Protein AF-A0A3D5Q143-F1 (afdb_monomer)

Foldseek 3Di:
DVCVVVVHDDDDDDCDPVVVVCLVVDQWDWDWDDDPPDIDTDIDGPVRVVVVVVVVVVVVVVVVD

Sequence (65 aa):
SALNEFGLHPLFVTPNKEMRLLRSHTRSAILVHRKDLRATLTSLSWEELESHAEKITRKAHEIAR

Nearest PDB structures (foldseek):
  3l7w-assembly1_A-2  TM=3.191E-01  e=1.901E+00  Streptococcus mutans UA159
  2dqr-assembly1_B  TM=2.728E-01  e=1.191E+00  Bacillus subtilis
  2chx-assembly1_A  TM=4.451E-01  e=3.964E+00  Homo sapiens
  8k4l-assembly1_B  TM=2.622E-01  e=3.468E+00  Homo sapiens
  3elk-assembly1_A  TM=2.581E-01  e=9.444E+00  Thermoplasma acidophilum

pLDDT: mean 77.96, std 10.11, range [49.75, 90.69]

Structure (mmCIF, N/CA/C/O backbone):
data_AF-A0A3D5Q143-F1
#
_entry.id   AF-A0A3D5Q143-F1
#
loop_
_atom_site.group_PDB
_atom_site.id
_atom_site.type_symbol
_atom_site.label_atom_id
_atom_site.label_alt_id
_atom_site.label_comp_id
_atom_site.label_asym_id
_atom_site.label_entity_id
_atom_site.label_seq_id
_atom_site.pdbx_PDB_ins_code
_atom_site.Cartn_x
_atom_site.Cartn_y
_atom_site.Cartn_z
_atom_site.occupancy
_atom_site.B_iso_or_equiv
_atom_site.auth_seq_id
_atom_site.auth_comp_id
_atom_site.auth_asym_id
_atom_site.auth_atom_id
_atom_site.pdbx_PDB_model_num
ATOM 1 N N . SER A 1 1 ? -17.067 -6.247 -6.643 1.00 69.44 1 SER A N 1
ATOM 2 C CA . SER A 1 1 ? -15.973 -5.736 -5.791 1.00 69.44 1 SER A CA 1
ATOM 3 C C . SER A 1 1 ? -15.311 -4.599 -6.547 1.00 69.44 1 SER A C 1
ATOM 5 O O . SER A 1 1 ? -15.365 -4.626 -7.771 1.00 69.44 1 SER A O 1
ATOM 7 N N . ALA A 1 2 ? -14.665 -3.652 -5.860 1.00 68.38 2 ALA A N 1
ATOM 8 C CA . ALA A 1 2 ? -14.001 -2.527 -6.527 1.00 68.38 2 ALA A CA 1
ATOM 9 C C . ALA A 1 2 ? -13.035 -2.991 -7.638 1.00 68.38 2 ALA A C 1
ATOM 11 O O . ALA A 1 2 ? -13.038 -2.439 -8.724 1.00 68.38 2 ALA A O 1
ATOM 12 N N . LEU A 1 3 ? -12.285 -4.077 -7.422 1.00 74.06 3 LEU A N 1
ATOM 13 C CA . LEU A 1 3 ? -11.395 -4.643 -8.445 1.00 74.06 3 LEU A CA 1
ATOM 14 C C . LEU A 1 3 ? -12.143 -5.089 -9.715 1.00 74.06 3 LEU A C 1
ATOM 16 O O . LEU A 1 3 ? -11.718 -4.746 -10.813 1.00 74.06 3 LEU A O 1
ATOM 20 N N . ASN A 1 4 ? -13.287 -5.769 -9.576 1.00 77.69 4 ASN A N 1
ATOM 21 C CA . ASN A 1 4 ? -14.095 -6.187 -10.728 1.00 77.69 4 ASN A CA 1
ATOM 22 C C . ASN A 1 4 ? -14.702 -4.994 -11.481 1.00 77.69 4 ASN A C 1
ATOM 24 O O . ASN A 1 4 ? -14.834 -5.062 -12.697 1.00 77.69 4 ASN A O 1
ATOM 28 N N . GLU A 1 5 ? -15.054 -3.911 -10.783 1.00 77.88 5 GLU A N 1
ATOM 29 C CA . GLU A 1 5 ? -15.580 -2.685 -11.409 1.00 77.88 5 GLU A CA 1
ATOM 30 C C . GLU A 1 5 ? -14.537 -1.990 -12.298 1.00 77.88 5 GLU A C 1
ATOM 32 O O . GLU A 1 5 ? -14.904 -1.333 -13.268 1.00 77.88 5 GLU A O 1
ATOM 37 N N . PHE A 1 6 ? -13.244 -2.192 -12.021 1.00 75.81 6 PHE A N 1
ATOM 38 C CA . PHE A 1 6 ? -12.133 -1.672 -12.827 1.00 75.81 6 PHE A CA 1
ATOM 39 C C . PHE A 1 6 ? -11.499 -2.720 -13.760 1.00 75.81 6 PHE A C 1
ATOM 41 O O . PHE A 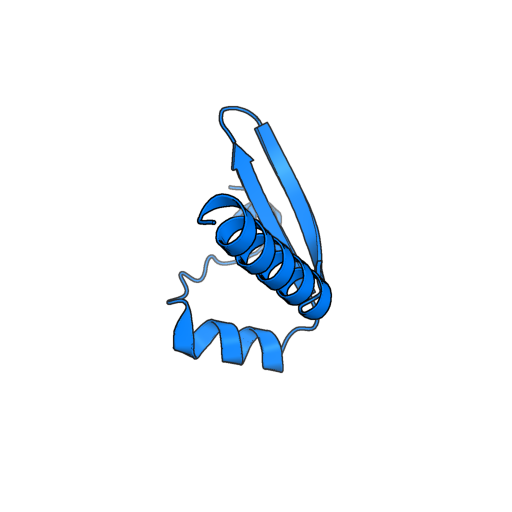1 6 ? -10.453 -2.453 -14.348 1.00 75.81 6 PHE A O 1
ATOM 48 N N . GLY A 1 7 ? -12.088 -3.916 -13.894 1.00 80.06 7 GLY A N 1
ATOM 49 C CA . GLY A 1 7 ? -11.521 -4.998 -14.713 1.00 80.06 7 GLY A CA 1
ATOM 50 C C . GLY A 1 7 ? -10.163 -5.512 -14.211 1.00 80.06 7 GLY A C 1
ATOM 51 O O . GLY A 1 7 ? -9.370 -6.033 -14.992 1.00 80.06 7 GLY A O 1
ATOM 52 N N . LEU A 1 8 ? -9.872 -5.341 -12.918 1.00 79.31 8 LEU A N 1
ATOM 53 C CA . LEU A 1 8 ? -8.610 -5.734 -12.298 1.00 79.31 8 LEU A CA 1
ATOM 54 C C . LEU A 1 8 ? -8.732 -7.110 -11.643 1.00 79.31 8 LEU A C 1
ATOM 56 O O . LEU A 1 8 ? -9.656 -7.374 -10.872 1.00 79.31 8 LEU A O 1
ATOM 60 N N . HIS A 1 9 ? -7.743 -7.969 -11.881 1.00 74.88 9 HIS A N 1
ATOM 61 C CA . HIS A 1 9 ? -7.617 -9.244 -11.182 1.00 74.88 9 HIS A CA 1
ATOM 62 C C . HIS A 1 9 ? -6.765 -9.074 -9.913 1.00 74.88 9 HIS A C 1
ATOM 64 O O . HIS A 1 9 ? -5.663 -8.526 -9.999 1.00 74.88 9 HIS A O 1
ATOM 70 N N . PRO A 1 10 ? -7.232 -9.524 -8.729 1.00 68.38 10 PRO A N 1
ATOM 71 C CA . PRO A 1 10 ? -6.420 -9.482 -7.519 1.00 68.38 10 PRO A CA 1
ATOM 72 C C . PRO A 1 10 ? -5.207 -10.403 -7.665 1.00 68.38 10 PRO A C 1
ATOM 74 O O . PRO A 1 10 ? -5.359 -11.603 -7.887 1.00 68.38 10 PRO A O 1
ATOM 77 N N . LEU A 1 11 ? -4.011 -9.849 -7.477 1.00 66.81 11 LEU A N 1
ATOM 78 C CA . LEU A 1 11 ? -2.794 -10.618 -7.249 1.00 66.81 11 LEU A CA 1
ATOM 79 C C . LEU A 1 11 ? -2.420 -10.452 -5.775 1.00 66.81 11 LEU A C 1
ATOM 81 O O . LEU A 1 11 ? -2.210 -9.332 -5.312 1.00 66.81 11 LEU A O 1
ATOM 85 N N . PHE A 1 12 ? -2.381 -11.551 -5.023 1.00 65.06 12 PHE A N 1
ATOM 86 C CA . PHE A 1 12 ? -1.874 -11.534 -3.652 1.00 65.06 12 PHE A CA 1
ATOM 87 C C . PHE A 1 12 ? -0.359 -11.664 -3.707 1.00 65.06 12 PHE A C 1
ATOM 89 O O . PHE A 1 12 ? 0.161 -12.652 -4.216 1.00 65.06 12 PHE A O 1
ATOM 96 N N . VAL A 1 13 ? 0.329 -10.636 -3.222 1.00 63.31 13 VAL A N 1
ATOM 97 C CA . VAL A 1 13 ? 1.765 -10.458 -3.417 1.00 63.31 13 VAL A CA 1
ATOM 98 C C . VAL A 1 13 ? 2.490 -10.622 -2.083 1.00 63.31 13 VAL A C 1
ATOM 100 O O . VAL A 1 13 ? 2.120 -10.000 -1.085 1.00 63.31 13 VAL A O 1
ATOM 103 N N . THR A 1 14 ? 3.544 -11.433 -2.058 1.00 56.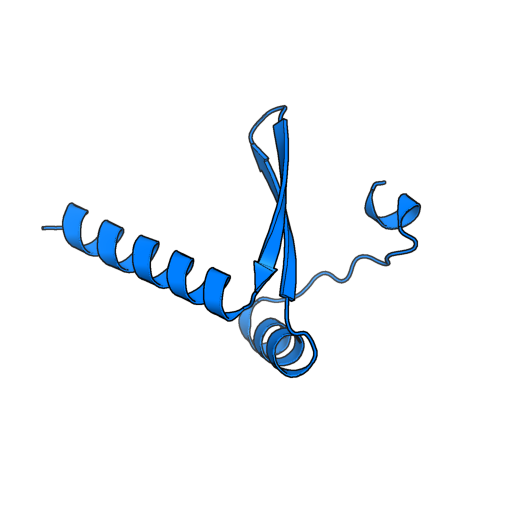22 14 THR A N 1
ATOM 104 C CA . THR A 1 14 ? 4.434 -11.596 -0.902 1.00 56.22 14 THR A CA 1
ATOM 105 C C . THR A 1 14 ? 5.496 -10.486 -0.920 1.00 56.22 14 THR A C 1
ATOM 107 O O . THR A 1 14 ? 6.215 -10.327 -1.911 1.00 56.22 14 THR A O 1
ATOM 110 N N . PRO A 1 15 ? 5.653 -9.705 0.165 1.00 58.94 15 PRO A N 1
ATOM 111 C CA . PRO A 1 15 ? 6.181 -8.342 0.081 1.00 58.94 15 PRO A CA 1
ATOM 112 C C . PRO A 1 15 ? 7.616 -8.212 -0.442 1.00 58.94 15 PRO A C 1
ATOM 114 O O . PRO A 1 15 ? 7.928 -7.224 -1.091 1.00 58.94 15 PRO A O 1
ATOM 117 N N . ASN A 1 16 ? 8.513 -9.170 -0.211 1.00 65.00 16 ASN A N 1
ATOM 118 C CA . ASN A 1 16 ? 9.939 -8.876 -0.405 1.00 65.00 16 ASN A CA 1
ATOM 119 C C . ASN A 1 16 ? 10.439 -8.994 -1.851 1.00 65.00 16 ASN A C 1
ATOM 121 O O . ASN A 1 16 ? 11.166 -8.121 -2.323 1.00 65.00 16 ASN A O 1
ATOM 125 N N . LYS A 1 17 ? 10.093 -10.060 -2.578 1.00 63.75 17 LYS A N 1
ATOM 126 C CA . LYS A 1 17 ? 10.634 -10.270 -3.937 1.00 63.75 17 LYS A CA 1
ATOM 127 C C . LYS A 1 17 ? 9.798 -9.577 -5.007 1.00 63.75 17 LYS A C 1
ATOM 129 O O . LYS A 1 17 ? 10.347 -9.062 -5.979 1.00 63.75 17 LYS A O 1
ATOM 134 N N . GLU A 1 18 ? 8.493 -9.521 -4.799 1.00 70.38 18 GLU A N 1
ATOM 135 C CA . GLU A 1 18 ? 7.539 -9.076 -5.807 1.00 70.38 18 GLU A CA 1
ATOM 136 C C . GLU A 1 18 ? 7.271 -7.564 -5.730 1.00 70.38 18 GLU A C 1
ATOM 138 O O . GLU A 1 18 ? 7.079 -6.947 -6.772 1.00 70.38 18 GLU A O 1
ATOM 143 N N . MET A 1 19 ? 7.403 -6.910 -4.564 1.00 76.31 19 MET A N 1
ATOM 144 C CA . MET A 1 19 ? 7.371 -5.434 -4.502 1.00 76.31 19 MET A CA 1
ATOM 145 C C . MET A 1 19 ? 8.533 -4.801 -5.262 1.00 76.31 19 MET A C 1
ATOM 147 O O . MET A 1 19 ? 8.359 -3.773 -5.911 1.00 76.31 19 MET A O 1
ATOM 151 N N . ARG A 1 20 ? 9.721 -5.418 -5.212 1.00 79.81 20 ARG A N 1
ATOM 152 C CA . ARG A 1 20 ? 10.876 -4.957 -5.992 1.00 79.81 20 ARG A CA 1
ATOM 153 C C . ARG A 1 20 ? 10.606 -5.059 -7.493 1.00 79.81 20 ARG A C 1
ATOM 155 O O . ARG A 1 20 ? 10.971 -4.155 -8.234 1.00 79.81 20 ARG A O 1
ATOM 162 N N . LEU A 1 21 ? 9.944 -6.134 -7.922 1.00 79.12 21 LEU A N 1
ATOM 163 C CA . LEU A 1 21 ? 9.545 -6.327 -9.314 1.00 79.12 21 LEU A CA 1
ATOM 164 C C . LEU A 1 21 ? 8.468 -5.319 -9.742 1.00 79.12 21 LEU A C 1
ATOM 166 O O . LEU A 1 21 ? 8.560 -4.757 -10.828 1.00 79.12 21 LEU A O 1
ATOM 170 N N . LEU A 1 22 ? 7.473 -5.054 -8.892 1.00 79.44 22 LEU A N 1
ATOM 171 C CA . LEU A 1 22 ? 6.452 -4.037 -9.152 1.00 79.44 22 LEU A CA 1
ATOM 172 C C . LEU A 1 22 ? 7.087 -2.651 -9.303 1.00 79.44 22 LEU A C 1
ATOM 174 O O . LEU A 1 22 ? 6.815 -1.961 -10.279 1.00 79.44 22 LEU A O 1
ATOM 178 N N . ARG A 1 23 ? 8.017 -2.291 -8.411 1.00 83.00 23 ARG A N 1
ATOM 179 C CA . ARG A 1 23 ? 8.772 -1.030 -8.487 1.00 83.00 23 ARG A CA 1
ATOM 180 C C . ARG A 1 23 ? 9.587 -0.874 -9.767 1.00 83.00 23 ARG A C 1
ATOM 182 O O . ARG A 1 23 ? 9.723 0.239 -10.253 1.00 83.00 23 ARG A O 1
ATOM 189 N N . SER A 1 24 ? 10.130 -1.958 -10.322 1.00 85.19 24 SER A N 1
ATOM 190 C CA . SER A 1 24 ? 10.908 -1.873 -11.564 1.00 85.19 24 SER A CA 1
ATOM 191 C C . SER A 1 24 ? 10.043 -1.753 -12.823 1.00 85.19 24 SER A C 1
ATOM 193 O O . SER A 1 24 ? 10.565 -1.380 -13.868 1.00 85.19 24 SER A O 1
ATOM 195 N N . HIS A 1 25 ? 8.749 -2.084 -12.746 1.00 84.81 25 HIS A N 1
ATOM 196 C CA . HIS A 1 25 ? 7.846 -2.122 -13.905 1.00 84.81 25 HIS A CA 1
ATOM 197 C C . HIS A 1 25 ? 6.703 -1.102 -13.839 1.00 84.81 25 HIS A C 1
ATOM 199 O O . HIS A 1 25 ? 6.042 -0.866 -14.849 1.00 84.81 25 HIS A O 1
ATOM 205 N N . THR A 1 26 ? 6.466 -0.470 -12.689 1.00 87.38 26 THR A N 1
ATOM 206 C CA . THR A 1 26 ? 5.481 0.606 -12.533 1.00 87.38 26 THR A CA 1
ATOM 207 C C . THR A 1 26 ? 6.134 1.840 -11.928 1.00 87.38 26 THR A C 1
ATOM 209 O O . THR A 1 26 ? 7.158 1.753 -11.260 1.00 87.38 26 THR A O 1
ATOM 212 N N . ARG A 1 27 ? 5.535 3.012 -12.150 1.00 88.19 27 ARG A N 1
ATOM 213 C CA . ARG A 1 27 ? 6.023 4.285 -11.586 1.00 88.19 27 ARG A CA 1
ATOM 214 C C . ARG A 1 27 ? 5.257 4.728 -10.337 1.00 88.19 27 ARG A C 1
ATOM 216 O O . ARG A 1 27 ? 5.735 5.565 -9.582 1.00 88.19 27 ARG A O 1
ATOM 223 N N . SER A 1 28 ? 4.063 4.184 -10.131 1.00 86.38 28 SER A N 1
ATOM 224 C CA . SER A 1 28 ? 3.169 4.546 -9.037 1.00 86.38 28 SER A CA 1
ATOM 225 C C . SER A 1 28 ? 2.289 3.367 -8.637 1.00 86.38 28 SER A C 1
ATOM 227 O O . SER A 1 28 ? 2.233 2.338 -9.323 1.00 86.38 28 SER A O 1
ATOM 229 N N . ALA A 1 29 ? 1.600 3.532 -7.513 1.00 85.50 29 ALA A N 1
ATOM 230 C CA . ALA A 1 29 ? 0.590 2.617 -7.019 1.00 85.50 29 ALA A CA 1
ATOM 231 C C . ALA A 1 29 ? -0.617 3.396 -6.482 1.00 85.50 29 ALA A C 1
ATOM 233 O O . ALA A 1 29 ? -0.487 4.497 -5.944 1.00 85.50 29 ALA A O 1
ATOM 234 N N . ILE A 1 30 ? -1.800 2.794 -6.596 1.00 84.12 30 ILE A N 1
ATOM 235 C CA . ILE A 1 30 ? -3.000 3.273 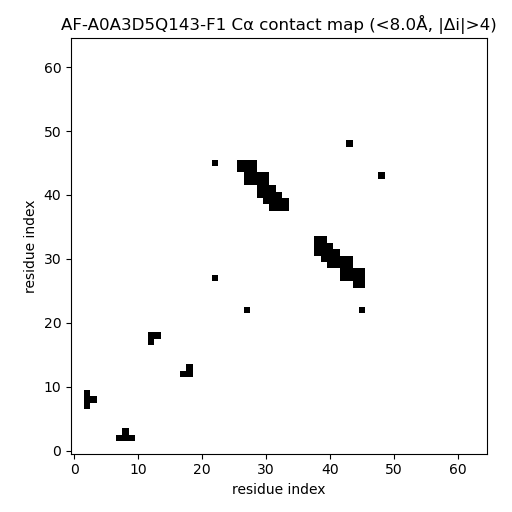-5.913 1.00 84.12 30 ILE A CA 1
ATOM 236 C C . ILE A 1 30 ? -3.077 2.557 -4.566 1.0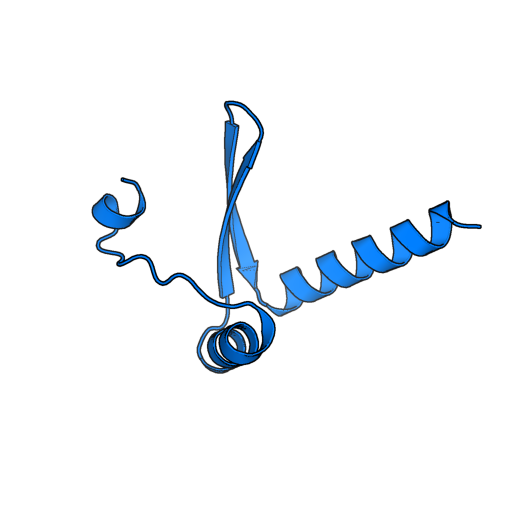0 84.12 30 ILE A C 1
ATOM 238 O O . ILE A 1 30 ? -3.282 1.344 -4.508 1.00 84.12 30 ILE A O 1
ATOM 242 N N . LEU A 1 31 ? -2.915 3.309 -3.480 1.00 81.38 31 LEU A N 1
ATOM 243 C CA . LEU A 1 31 ? -3.090 2.808 -2.127 1.00 81.38 31 LEU A CA 1
ATOM 244 C C . LEU A 1 31 ? -4.561 2.922 -1.738 1.00 81.38 31 LEU A C 1
ATOM 246 O O . LEU A 1 31 ? -5.111 4.020 -1.641 1.00 81.38 31 LEU A O 1
ATOM 250 N N . VAL A 1 32 ? -5.176 1.776 -1.468 1.00 83.06 32 VAL A N 1
ATOM 251 C CA . VAL A 1 32 ? -6.506 1.699 -0.869 1.00 83.06 32 VAL A CA 1
ATOM 252 C C . VAL A 1 32 ? -6.333 1.303 0.588 1.00 83.06 32 VAL A C 1
ATOM 254 O O . VAL A 1 32 ? -5.894 0.197 0.894 1.00 83.06 32 VAL A O 1
ATOM 257 N N . HIS A 1 33 ? -6.677 2.211 1.492 1.00 80.56 33 HIS A N 1
ATOM 258 C CA . HIS A 1 33 ? -6.626 1.971 2.928 1.00 80.56 33 HIS A CA 1
ATOM 259 C C . HIS A 1 33 ? -8.033 2.070 3.508 1.00 80.56 33 HIS A C 1
ATOM 261 O O . HIS A 1 33 ? -8.753 3.034 3.248 1.00 80.56 33 HIS A O 1
ATOM 267 N N . ARG A 1 34 ? -8.433 1.076 4.303 1.00 82.50 34 ARG A N 1
ATOM 268 C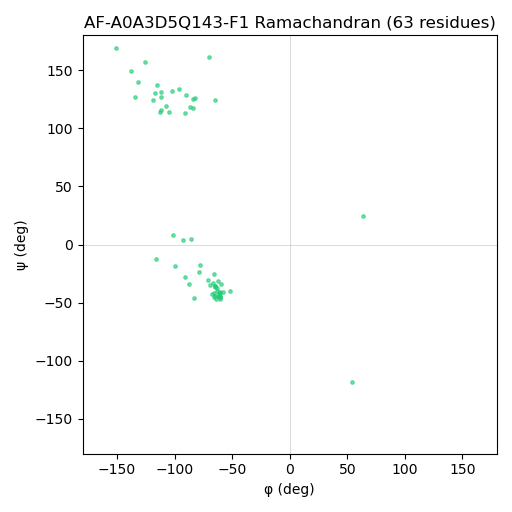 CA . ARG A 1 34 ? -9.714 1.080 5.009 1.00 82.50 34 ARG A CA 1
ATOM 269 C C . ARG A 1 34 ? -9.460 1.207 6.505 1.00 82.50 34 ARG A C 1
ATOM 271 O O . ARG A 1 34 ? -8.898 0.298 7.107 1.00 82.50 34 ARG A O 1
ATOM 278 N N . LYS A 1 35 ? -9.9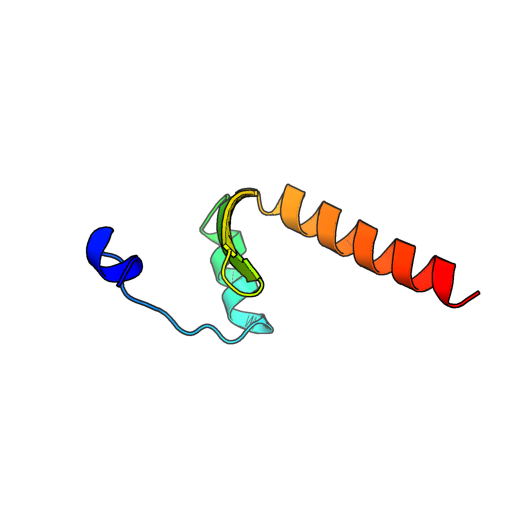10 2.317 7.090 1.00 85.69 35 LYS A N 1
ATOM 279 C CA . LYS A 1 35 ? -9.940 2.537 8.538 1.00 85.69 35 LYS A CA 1
ATOM 280 C C . LYS A 1 35 ? -11.394 2.588 8.987 1.00 85.69 35 LYS A C 1
ATOM 282 O O . LYS A 1 35 ? -12.137 3.485 8.587 1.00 85.69 35 LYS A O 1
ATOM 287 N N . ASP A 1 36 ? -11.801 1.609 9.786 1.00 89.50 36 ASP A N 1
ATOM 288 C CA . ASP A 1 36 ? -13.180 1.437 10.245 1.00 89.50 36 ASP A CA 1
ATOM 289 C C . ASP A 1 36 ? -14.178 1.387 9.062 1.00 89.50 36 ASP A C 1
ATOM 291 O O . ASP A 1 36 ? -14.111 0.515 8.183 1.00 89.50 36 ASP A O 1
ATOM 295 N N . LEU A 1 37 ? -15.101 2.350 9.021 1.00 90.69 37 LEU A N 1
ATOM 296 C CA . LEU A 1 37 ? -16.119 2.513 7.983 1.00 90.69 37 LEU A CA 1
ATOM 297 C C . LEU A 1 37 ? -15.688 3.456 6.848 1.00 90.69 37 LEU A C 1
ATOM 299 O O . LEU A 1 37 ? -16.486 3.732 5.957 1.00 90.69 37 LEU A O 1
ATOM 303 N N . ARG A 1 38 ? -14.450 3.967 6.861 1.00 86.44 38 ARG A N 1
ATOM 304 C CA . ARG A 1 38 ? -13.940 4.894 5.843 1.00 86.44 38 ARG A CA 1
ATOM 305 C C . ARG A 1 38 ? -12.857 4.229 5.003 1.00 86.44 38 ARG A C 1
ATOM 307 O O . ARG A 1 38 ? -11.872 3.715 5.530 1.00 86.44 38 ARG A O 1
ATOM 314 N N . ALA A 1 39 ? -13.033 4.272 3.687 1.00 85.44 39 ALA A N 1
ATOM 315 C CA . ALA A 1 39 ? -11.999 3.920 2.725 1.00 85.44 39 ALA A CA 1
ATOM 316 C C . ALA A 1 39 ? -11.394 5.202 2.145 1.00 85.44 39 ALA A C 1
ATOM 318 O O . ALA A 1 39 ? -12.121 6.112 1.750 1.00 85.44 39 ALA A O 1
ATOM 319 N N . THR A 1 40 ? -10.069 5.270 2.104 1.00 84.75 40 THR A N 1
ATOM 320 C CA . THR A 1 40 ? -9.310 6.340 1.455 1.00 84.75 40 THR A CA 1
ATOM 321 C C . THR A 1 40 ? -8.530 5.756 0.292 1.00 84.75 40 THR A C 1
ATOM 323 O O . THR A 1 40 ? -7.928 4.687 0.430 1.00 84.75 40 THR A O 1
ATOM 326 N N . LEU A 1 41 ? -8.531 6.469 -0.831 1.00 87.44 41 LEU A N 1
ATOM 327 C CA . LEU A 1 41 ? -7.782 6.118 -2.027 1.00 87.44 41 LEU A CA 1
ATOM 328 C C . LEU A 1 41 ? -6.787 7.236 -2.320 1.00 87.44 41 LEU A C 1
ATOM 330 O O . LEU A 1 41 ? -7.186 8.390 -2.467 1.00 87.44 41 LEU A O 1
ATOM 334 N N . THR A 1 42 ? -5.510 6.880 -2.420 1.00 85.00 42 THR A N 1
ATOM 335 C CA . THR A 1 42 ? -4.440 7.828 -2.734 1.00 85.00 42 THR A CA 1
ATOM 336 C C . THR A 1 42 ? -3.532 7.227 -3.794 1.00 85.00 42 THR A C 1
ATOM 338 O O . THR A 1 42 ? -3.035 6.115 -3.630 1.00 85.00 42 THR A O 1
ATOM 341 N N . SER A 1 43 ? -3.304 7.960 -4.881 1.00 87.75 43 SER A N 1
ATOM 342 C CA . SER A 1 43 ? -2.263 7.620 -5.851 1.00 87.75 43 SER A CA 1
ATOM 343 C C . SER A 1 43 ? -0.929 8.152 -5.340 1.00 87.75 43 SER A C 1
ATOM 345 O O . SER A 1 43 ? -0.841 9.340 -5.043 1.00 87.75 43 SER A O 1
ATOM 347 N N . LEU A 1 44 ? 0.083 7.291 -5.234 1.00 87.69 44 LEU A N 1
ATOM 348 C CA . LEU A 1 44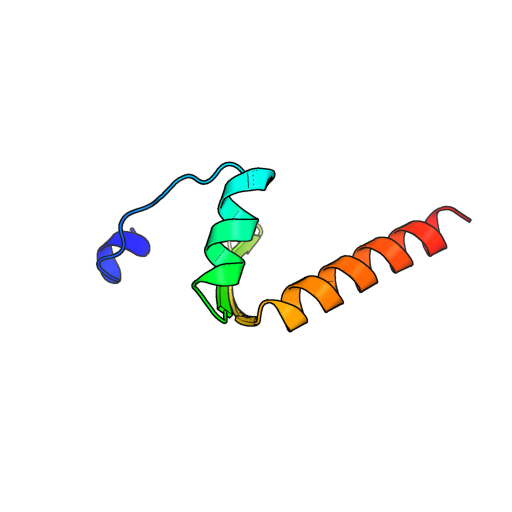 ? 1.423 7.652 -4.766 1.00 87.69 44 LEU A CA 1
ATOM 349 C C . LEU A 1 44 ? 2.487 7.106 -5.717 1.00 87.69 44 LEU A C 1
ATOM 351 O O . LEU A 1 44 ? 2.388 5.967 -6.186 1.00 87.69 44 LEU A O 1
ATOM 355 N N . SER A 1 45 ? 3.522 7.900 -5.976 1.00 90.12 45 SER A N 1
ATOM 356 C CA . SER A 1 45 ? 4.751 7.431 -6.608 1.00 90.12 45 SER A CA 1
ATOM 357 C C . SER A 1 45 ? 5.544 6.530 -5.654 1.00 90.12 45 SER A C 1
ATOM 359 O O . SER A 1 45 ? 5.338 6.528 -4.432 1.00 90.12 45 SER A O 1
ATOM 361 N N . TRP A 1 46 ? 6.469 5.741 -6.200 1.00 87.31 46 TRP A N 1
ATOM 362 C CA . TRP A 1 46 ? 7.344 4.912 -5.369 1.00 87.31 46 TRP A CA 1
ATOM 363 C C . TRP A 1 46 ? 8.272 5.748 -4.484 1.00 87.31 46 TRP A C 1
ATOM 365 O O . TRP A 1 46 ? 8.498 5.383 -3.330 1.00 87.31 46 TRP A O 1
ATOM 375 N N . GLU A 1 47 ? 8.738 6.887 -4.989 1.00 89.06 47 GLU A N 1
ATOM 376 C CA . GLU A 1 47 ? 9.564 7.851 -4.260 1.00 89.06 47 GLU A CA 1
ATOM 377 C C . GLU A 1 47 ? 8.782 8.489 -3.102 1.00 89.06 47 GLU A C 1
ATOM 379 O O . GLU A 1 47 ? 9.295 8.618 -1.988 1.00 89.06 47 GLU A O 1
ATOM 384 N N . GLU A 1 48 ? 7.510 8.839 -3.324 1.00 88.38 48 GLU A N 1
ATOM 385 C CA . GLU A 1 48 ? 6.637 9.341 -2.262 1.00 88.38 48 GLU A CA 1
ATOM 386 C C . GLU A 1 48 ? 6.439 8.284 -1.172 1.00 88.38 48 GLU A C 1
ATOM 388 O O . GLU A 1 48 ? 6.535 8.600 0.015 1.00 88.38 48 GLU A O 1
ATOM 393 N N . LEU A 1 49 ? 6.198 7.022 -1.542 1.00 84.69 49 LEU A N 1
ATOM 394 C CA . LEU A 1 49 ? 6.063 5.918 -0.585 1.00 84.69 49 LEU A CA 1
ATOM 395 C C . LEU A 1 49 ? 7.335 5.708 0.247 1.00 84.69 49 LEU A C 1
ATOM 397 O O . LEU A 1 49 ? 7.245 5.491 1.457 1.00 84.69 49 LEU A O 1
ATOM 401 N N . GLU A 1 50 ? 8.510 5.800 -0.373 1.00 85.50 50 GLU A N 1
ATOM 402 C CA . GLU A 1 50 ? 9.797 5.691 0.316 1.00 85.50 50 GLU A CA 1
ATOM 403 C C . GLU A 1 50 ? 10.014 6.853 1.294 1.00 85.50 50 GLU A C 1
ATOM 405 O O . GLU A 1 50 ? 10.305 6.623 2.470 1.00 85.50 50 GLU A O 1
ATOM 410 N N . SER A 1 51 ? 9.724 8.089 0.876 1.00 87.88 51 SER A N 1
ATOM 411 C CA . SER A 1 51 ? 9.774 9.264 1.756 1.00 87.88 51 SER A CA 1
ATOM 412 C C . SER A 1 51 ? 8.859 9.121 2.980 1.00 87.88 51 SER A C 1
ATOM 414 O O . SER A 1 51 ? 9.244 9.474 4.101 1.00 87.88 51 SER A O 1
ATOM 416 N N . HIS A 1 52 ? 7.648 8.581 2.801 1.00 85.00 52 HIS A N 1
ATOM 417 C CA . HIS A 1 52 ? 6.732 8.308 3.912 1.00 85.00 52 HIS A CA 1
ATOM 418 C C . HIS A 1 52 ? 7.280 7.235 4.857 1.00 85.00 52 HIS A C 1
ATOM 420 O O . HIS A 1 52 ? 7.233 7.425 6.074 1.00 85.00 52 HIS A O 1
ATOM 426 N N . ALA A 1 53 ? 7.829 6.142 4.321 1.00 82.38 53 ALA A N 1
ATOM 427 C CA . ALA A 1 53 ? 8.423 5.078 5.124 1.00 82.38 53 ALA A CA 1
ATOM 428 C C . ALA A 1 53 ? 9.594 5.598 5.971 1.00 82.38 53 ALA A C 1
ATOM 430 O O . ALA A 1 53 ? 9.643 5.348 7.174 1.00 82.38 53 ALA A O 1
ATOM 431 N N . GLU A 1 54 ? 10.486 6.402 5.390 1.00 85.69 54 GLU A N 1
ATOM 432 C CA . GLU A 1 54 ? 11.581 7.020 6.138 1.00 85.69 54 GLU A CA 1
ATOM 433 C C . GLU A 1 54 ? 11.090 7.953 7.250 1.00 85.69 54 GLU A C 1
ATOM 435 O O . GLU A 1 54 ? 11.646 7.954 8.347 1.00 85.69 54 GLU A O 1
ATOM 440 N N . LYS A 1 55 ? 10.052 8.764 6.991 1.00 84.00 55 LYS A N 1
ATOM 441 C CA . LYS A 1 55 ? 9.456 9.642 8.013 1.00 84.00 55 LYS A CA 1
ATOM 442 C C . LYS A 1 55 ? 8.896 8.834 9.183 1.00 84.00 55 LYS A C 1
ATOM 444 O O . LYS A 1 55 ? 9.090 9.231 10.328 1.00 84.00 55 LYS A O 1
ATOM 449 N N . ILE A 1 56 ? 8.236 7.707 8.909 1.00 83.12 56 ILE A N 1
ATOM 450 C CA . ILE A 1 56 ? 7.707 6.809 9.946 1.00 83.12 56 ILE A CA 1
ATOM 451 C C . ILE A 1 56 ? 8.855 6.210 10.768 1.00 83.12 56 ILE A C 1
ATOM 453 O O . ILE A 1 56 ? 8.813 6.272 11.995 1.00 83.12 56 ILE A O 1
ATOM 457 N N . THR A 1 57 ? 9.903 5.704 10.112 1.00 78.81 57 THR A N 1
ATOM 458 C CA . THR A 1 57 ? 11.083 5.132 10.783 1.00 78.81 57 THR A CA 1
ATOM 459 C C . THR A 1 57 ? 11.811 6.165 11.646 1.00 78.81 57 THR A C 1
ATOM 461 O O . THR A 1 57 ? 12.137 5.879 12.797 1.00 78.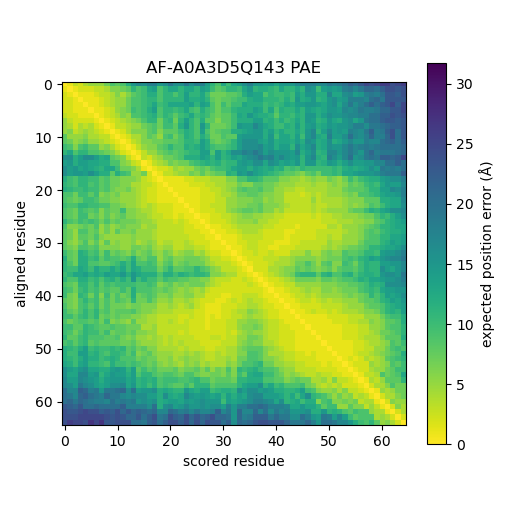81 57 THR A O 1
ATOM 464 N N . ARG A 1 58 ? 12.017 7.389 11.136 1.00 74.62 58 ARG A N 1
ATOM 465 C CA . ARG A 1 58 ? 12.625 8.495 11.898 1.00 74.62 58 ARG A CA 1
ATOM 466 C C . ARG A 1 58 ? 11.795 8.856 13.131 1.00 74.62 58 ARG A C 1
ATOM 468 O O . ARG A 1 58 ? 12.335 8.924 14.228 1.00 74.62 58 ARG A O 1
ATOM 475 N N . LYS A 1 59 ? 10.475 8.992 12.978 1.00 73.12 59 LYS A N 1
ATOM 476 C CA . LYS A 1 59 ? 9.569 9.326 14.086 1.00 73.12 59 LYS A CA 1
ATOM 477 C C . LYS A 1 59 ? 9.513 8.228 15.156 1.00 73.12 59 LYS A C 1
ATOM 479 O O . LYS A 1 59 ? 9.423 8.529 16.339 1.00 73.12 59 LYS A O 1
ATOM 484 N N . ALA A 1 60 ? 9.595 6.956 14.760 1.00 67.38 60 ALA A N 1
ATOM 485 C CA . ALA A 1 60 ? 9.696 5.843 15.704 1.00 67.38 60 ALA A CA 1
ATOM 486 C C . ALA A 1 60 ? 11.003 5.888 16.517 1.00 67.38 60 ALA A C 1
ATOM 488 O O . ALA A 1 60 ? 10.995 5.580 17.706 1.00 67.38 60 ALA A O 1
ATOM 489 N N . HIS A 1 61 ? 12.108 6.314 15.896 1.00 59.03 61 HIS A N 1
ATOM 490 C CA . HIS A 1 61 ? 13.395 6.482 16.572 1.00 59.03 61 HIS A CA 1
ATOM 491 C C . HIS A 1 61 ? 13.393 7.650 17.575 1.00 59.03 61 HIS A C 1
ATOM 493 O O . HIS A 1 61 ? 14.011 7.547 18.629 1.00 59.03 61 HIS A O 1
ATOM 499 N N . GLU A 1 62 ? 12.665 8.730 17.284 1.00 61.41 62 GLU A N 1
ATOM 500 C CA . GLU A 1 62 ? 12.522 9.887 18.183 1.00 61.41 62 GLU A CA 1
ATOM 501 C C . GLU A 1 62 ? 11.673 9.590 19.428 1.00 61.41 62 GLU A C 1
ATOM 503 O O . GLU A 1 62 ? 11.922 10.168 20.478 1.00 61.41 62 GLU A O 1
ATOM 508 N N . ILE A 1 63 ? 10.690 8.688 19.335 1.00 60.38 63 ILE A N 1
ATOM 509 C CA . ILE A 1 63 ? 9.820 8.304 20.466 1.00 60.38 63 ILE A CA 1
ATOM 510 C C . ILE A 1 63 ? 10.519 7.315 21.416 1.00 60.38 63 ILE A C 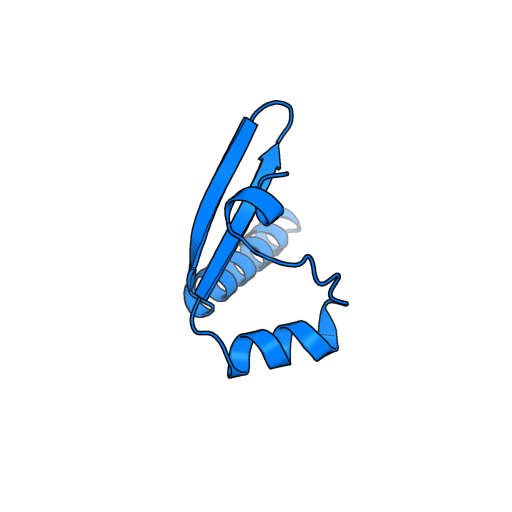1
ATOM 512 O O . ILE A 1 63 ? 10.147 7.203 22.581 1.00 60.38 63 ILE A O 1
ATOM 516 N N . ALA A 1 64 ? 11.521 6.580 20.930 1.00 57.34 64 ALA A N 1
ATOM 517 C CA . ALA A 1 64 ? 12.249 5.574 21.702 1.00 57.34 64 ALA A CA 1
ATOM 518 C C . ALA A 1 64 ? 13.426 6.142 22.523 1.00 57.34 64 ALA A C 1
ATOM 520 O O . ALA A 1 64 ? 14.181 5.362 23.107 1.00 57.34 64 ALA A O 1
ATOM 521 N N . ARG A 1 65 ? 13.609 7.466 22.540 1.00 49.75 65 ARG A N 1
ATOM 522 C CA . ARG A 1 65 ? 14.712 8.169 23.204 1.00 49.75 65 ARG A CA 1
ATOM 523 C C . ARG A 1 65 ? 14.190 9.071 24.314 1.00 49.75 65 ARG A C 1
ATOM 525 O O . ARG A 1 65 ? 14.895 9.156 25.341 1.00 49.75 65 ARG A O 1
#

Radius of gyration: 14.81 Å; Cα contacts (8 Å, |Δi|>4): 38; chains: 1; bounding box: 31×22×38 Å

Mean predicted aligned error: 8.61 Å

Secondary structure (DSSP, 8-state):
-HHHHTTPPP----HHHHHHHHHHH-SEEEEEEEETTEEEEEEEEHHHHHHHHHHHHHHHHHHT-

Solvent-accessible surface area (backbone atoms only — not comparable to full-atom values): 4137 Å² total; per-residue (Å²): 103,75,47,62,78,70,75,45,80,91,76,90,76,65,69,76,71,50,49,56,52,47,58,76,76,44,72,57,49,76,46,78,47,74,58,92,94,45,75,47,78,46,81,40,40,58,68,56,52,49,54,51,52,51,52,52,55,51,52,55,56,63,74,76,108